Protein AF-A0A7S0DM65-F1 (afdb_monomer_lite)

Secondary structure (DSSP, 8-state):
-----PPP-SPPP-TT-EEEEPPP-TTPPSSPP---S-GGGTT-EEEEEEEEEEEE-HHHHTTT----EEEEEEEEEEHHHH-TT--S-TT-EEEEEEEGGGEEE--THHHHHHH---S-------------------------------

Foldseek 3Di:
DDPPQDAAPFDDDDFFFKKFFAADDPPDDPPDFDDPPDNLRHRHIWTFHDKPAWDFDVSQVVVVHDTHTWTKTKTKHQPCRSDVPDPDDRPDIDIDIDTRVRIDGDPCVVVCVVVVDDDPPDDDDDDDDDDDDDDDDDDDDDDDDDDDDD

Structure (mmCIF, N/CA/C/O backbone):
data_AF-A0A7S0DM65-F1
#
_entry.id   AF-A0A7S0DM65-F1
#
loop_
_atom_site.group_PDB
_atom_site.id
_atom_site.type_symbol
_atom_site.label_atom_id
_atom_site.label_alt_id
_atom_site.label_comp_id
_atom_site.label_asym_id
_atom_site.label_entity_id
_atom_site.label_seq_id
_atom_site.pdbx_PDB_ins_code
_atom_site.Cartn_x
_atom_site.Cartn_y
_atom_site.Cartn_z
_atom_site.occupancy
_atom_site.B_iso_or_equiv
_atom_site.auth_seq_id
_atom_site.auth_comp_id
_atom_site.auth_asym_id
_atom_site.auth_atom_id
_atom_site.pdbx_PDB_model_num
ATOM 1 N N . MET A 1 1 ? 25.428 -5.687 -25.138 1.00 43.81 1 MET A N 1
ATOM 2 C CA . MET A 1 1 ? 23.963 -5.884 -25.154 1.00 43.81 1 MET A CA 1
ATOM 3 C C . MET A 1 1 ? 23.346 -4.925 -24.151 1.00 43.81 1 MET A C 1
ATOM 5 O O . MET A 1 1 ? 23.299 -5.221 -22.966 1.00 43.81 1 MET A O 1
ATOM 9 N N . THR A 1 2 ? 22.975 -3.730 -24.595 1.00 40.31 2 THR A N 1
ATOM 10 C CA . THR A 1 2 ? 22.372 -2.706 -23.736 1.00 40.31 2 THR A CA 1
ATOM 11 C C . THR A 1 2 ? 20.933 -3.118 -23.451 1.00 40.31 2 THR A C 1
ATOM 13 O O . THR A 1 2 ? 20.080 -3.119 -24.338 1.00 40.31 2 THR A O 1
ATOM 16 N N . CYS A 1 3 ? 20.675 -3.557 -22.222 1.00 40.81 3 CYS A N 1
ATOM 17 C CA . CYS A 1 3 ? 19.333 -3.864 -21.761 1.00 40.81 3 CYS A CA 1
ATOM 18 C C . CYS A 1 3 ? 18.565 -2.538 -21.686 1.00 40.81 3 CYS A C 1
ATOM 20 O O . CYS A 1 3 ? 18.758 -1.764 -20.753 1.00 40.81 3 CYS A O 1
ATOM 22 N N . PHE A 1 4 ? 17.744 -2.237 -22.696 1.00 46.09 4 PHE A N 1
ATOM 23 C CA . PHE A 1 4 ? 16.772 -1.149 -22.619 1.00 46.09 4 PHE A CA 1
ATOM 24 C C . PHE A 1 4 ? 15.773 -1.500 -21.510 1.00 46.09 4 PHE A C 1
ATOM 26 O O . PHE A 1 4 ? 14.806 -2.243 -21.737 1.00 46.09 4 PHE A O 1
ATOM 33 N N . LEU A 1 5 ? 16.072 -1.025 -20.300 1.00 54.00 5 LEU A N 1
ATOM 34 C CA . LEU A 1 5 ? 15.147 -0.972 -19.181 1.00 54.00 5 LEU A CA 1
ATOM 35 C C . LEU A 1 5 ? 14.078 0.048 -19.561 1.00 54.00 5 LEU A C 1
ATOM 37 O O . LEU A 1 5 ? 14.362 1.227 -19.753 1.00 54.00 5 LEU A O 1
ATOM 41 N N . ILE A 1 6 ? 12.852 -0.434 -19.740 1.00 58.50 6 ILE A N 1
ATOM 42 C CA . ILE A 1 6 ? 11.695 0.440 -19.902 1.00 58.50 6 ILE A CA 1
ATOM 43 C C . ILE A 1 6 ? 11.539 1.172 -18.558 1.00 58.50 6 ILE A C 1
ATOM 45 O O . ILE A 1 6 ? 11.427 0.484 -17.540 1.00 58.50 6 ILE A O 1
ATOM 49 N N . PRO A 1 7 ? 11.569 2.515 -18.517 1.00 58.56 7 PRO A N 1
ATOM 50 C CA . PRO A 1 7 ? 11.450 3.253 -17.264 1.00 58.56 7 PRO A CA 1
ATOM 51 C C . PRO A 1 7 ? 10.106 2.949 -16.581 1.00 58.56 7 PRO A C 1
ATOM 53 O O . PRO A 1 7 ? 9.092 2.743 -17.255 1.00 58.56 7 PRO A O 1
ATOM 56 N N . SER A 1 8 ? 10.085 2.901 -15.244 1.00 58.81 8 SER A N 1
ATOM 57 C CA . SER A 1 8 ? 8.830 2.792 -14.490 1.00 58.81 8 SER A CA 1
ATOM 58 C C . SER A 1 8 ? 7.992 4.047 -14.748 1.00 58.81 8 SER A C 1
ATOM 60 O O . SER A 1 8 ? 8.446 5.165 -14.517 1.00 58.81 8 SER A O 1
ATOM 62 N N . THR A 1 9 ? 6.771 3.869 -15.254 1.00 60.53 9 THR A N 1
ATOM 63 C CA . THR A 1 9 ? 5.835 4.963 -15.564 1.00 60.53 9 THR A CA 1
ATOM 64 C C . THR A 1 9 ? 4.886 5.266 -14.404 1.00 60.53 9 THR A C 1
ATOM 66 O O . THR A 1 9 ? 3.925 6.011 -14.579 1.00 60.53 9 THR A O 1
ATOM 69 N N . SER A 1 10 ? 5.079 4.641 -13.238 1.00 67.19 10 SER A N 1
ATOM 70 C CA . SER A 1 10 ? 4.141 4.771 -12.125 1.00 67.19 10 SER A CA 1
ATOM 71 C C . SER A 1 10 ? 4.432 6.005 -11.271 1.00 67.19 10 SER A C 1
ATOM 73 O O . SER A 1 10 ? 5.589 6.320 -10.990 1.00 67.19 10 SER A O 1
ATOM 75 N N . GLN A 1 11 ? 3.362 6.666 -10.814 1.00 77.56 11 GLN A N 1
ATOM 76 C CA . GLN A 1 11 ? 3.403 7.760 -9.839 1.00 77.56 11 GLN A CA 1
ATOM 77 C C . GLN A 1 11 ? 4.301 7.372 -8.655 1.00 77.56 11 GLN A C 1
ATOM 79 O O . GLN A 1 11 ? 4.136 6.300 -8.068 1.00 77.56 11 GLN A O 1
ATOM 84 N N . ALA A 1 12 ? 5.245 8.245 -8.305 1.00 85.56 12 ALA A N 1
ATOM 85 C CA . ALA A 1 12 ? 6.080 8.059 -7.130 1.00 85.56 12 ALA A CA 1
ATOM 86 C C . ALA A 1 12 ? 5.373 8.621 -5.894 1.00 85.56 12 ALA A C 1
ATOM 88 O O . ALA A 1 12 ? 5.051 9.806 -5.847 1.00 85.56 12 ALA A O 1
ATOM 89 N N . PHE A 1 13 ? 5.183 7.769 -4.893 1.00 92.06 13 PHE A N 1
ATOM 90 C CA . PHE A 1 13 ? 4.668 8.152 -3.583 1.00 92.06 13 PHE A CA 1
ATOM 91 C C . PHE A 1 13 ? 5.784 8.210 -2.533 1.00 92.06 13 PHE A C 1
ATOM 93 O O . PHE A 1 13 ? 6.842 7.588 -2.702 1.00 92.06 13 PHE A O 1
ATOM 100 N N . LYS A 1 14 ? 5.539 8.945 -1.449 1.00 94.38 14 LYS A N 1
ATOM 101 C CA . LYS A 1 14 ? 6.428 9.119 -0.297 1.00 94.38 14 LYS A CA 1
ATOM 102 C C . LYS A 1 14 ? 5.873 8.402 0.935 1.00 94.38 14 LYS A C 1
ATOM 104 O O . LYS A 1 14 ? 4.699 8.052 1.003 1.00 94.38 14 LYS A O 1
ATOM 109 N N . VAL A 1 15 ? 6.740 8.171 1.918 1.00 96.12 15 VAL A N 1
ATOM 110 C CA . VAL A 1 15 ? 6.319 7.669 3.234 1.00 96.12 15 VAL A CA 1
ATOM 111 C C . VAL A 1 15 ? 5.407 8.708 3.893 1.00 96.12 15 VAL A C 1
ATOM 113 O O . VAL A 1 15 ? 5.726 9.894 3.872 1.00 96.12 15 VAL A O 1
ATOM 116 N N . GLY A 1 16 ? 4.287 8.253 4.450 1.00 94.69 16 GLY A N 1
ATOM 117 C CA . GLY A 1 16 ? 3.226 9.088 5.014 1.00 94.69 16 GLY A CA 1
ATOM 118 C C . GLY A 1 16 ? 2.117 9.463 4.025 1.00 94.69 16 GLY A C 1
ATOM 119 O O . GLY A 1 16 ? 1.086 9.979 4.451 1.00 94.69 16 GLY A O 1
ATOM 120 N N . ASP A 1 17 ? 2.274 9.188 2.723 1.00 94.31 17 ASP A N 1
ATOM 121 C CA . ASP A 1 17 ? 1.204 9.450 1.758 1.00 94.31 17 ASP A CA 1
ATOM 122 C C . ASP A 1 17 ? 0.019 8.507 2.006 1.00 94.31 17 ASP A C 1
ATOM 124 O O . ASP A 1 17 ? 0.178 7.284 2.114 1.00 94.31 17 ASP A O 1
ATOM 128 N N . MET A 1 18 ? -1.183 9.084 2.033 1.00 94.88 18 MET A N 1
ATOM 129 C CA . MET A 1 18 ? -2.426 8.321 2.021 1.00 94.88 18 MET A CA 1
ATOM 130 C C . MET A 1 18 ? -2.747 7.896 0.594 1.00 94.88 18 MET A C 1
ATOM 132 O O . MET A 1 18 ? -2.779 8.705 -0.342 1.00 94.88 18 MET A O 1
ATOM 136 N N . VAL A 1 19 ? -3.000 6.606 0.427 1.00 95.12 19 VAL A N 1
ATOM 137 C CA . VAL A 1 19 ? -3.216 6.000 -0.876 1.00 95.12 19 VAL A CA 1
ATOM 138 C C . VAL A 1 19 ? -4.390 5.042 -0.858 1.00 95.12 19 VAL A C 1
ATOM 140 O O . VAL A 1 19 ? -4.684 4.394 0.144 1.00 95.12 19 VAL A O 1
ATOM 143 N N . LYS A 1 20 ? -5.061 4.937 -2.001 1.00 95.00 20 LYS A N 1
ATOM 144 C CA . LYS A 1 20 ? -6.144 3.990 -2.235 1.00 95.00 20 LYS A CA 1
ATOM 145 C C . LYS A 1 20 ? -5.649 2.871 -3.136 1.00 95.00 20 LYS A C 1
ATOM 147 O O . LYS A 1 20 ? -5.078 3.133 -4.200 1.00 95.00 20 LYS A O 1
ATOM 152 N N . ILE A 1 21 ? -5.896 1.632 -2.732 1.00 94.75 21 ILE A N 1
ATOM 153 C CA . ILE A 1 21 ? -5.623 0.472 -3.576 1.00 94.75 21 ILE A CA 1
ATOM 154 C C . ILE A 1 21 ? -6.734 0.358 -4.613 1.00 94.75 21 ILE A C 1
ATOM 156 O O . ILE A 1 21 ? -7.919 0.476 -4.291 1.00 94.75 21 ILE A O 1
ATOM 160 N N . LYS A 1 22 ? -6.360 0.143 -5.873 1.00 91.62 22 LYS A N 1
ATOM 161 C CA . LYS A 1 22 ? -7.323 -0.067 -6.955 1.00 91.62 22 LYS A CA 1
ATOM 162 C C . LYS A 1 22 ? -8.215 -1.262 -6.619 1.00 91.62 22 LYS A C 1
ATOM 164 O O . LYS A 1 22 ? -7.734 -2.296 -6.164 1.00 91.62 22 LYS A O 1
ATOM 169 N N . SER A 1 23 ? -9.517 -1.099 -6.821 1.00 87.00 23 SER A N 1
ATOM 170 C CA . SER A 1 23 ? -10.469 -2.201 -6.722 1.00 87.00 23 SER A CA 1
ATOM 171 C C . SER A 1 23 ? -10.280 -3.143 -7.907 1.00 87.00 23 SER A C 1
ATOM 173 O O . SER A 1 23 ? -10.151 -2.669 -9.041 1.00 87.00 23 SER A O 1
ATOM 175 N N . GLU A 1 24 ? -10.290 -4.454 -7.678 1.00 73.38 24 GLU A N 1
ATOM 176 C CA . GLU A 1 24 ? -10.372 -5.403 -8.784 1.00 73.38 24 GLU A CA 1
ATOM 177 C C . GLU A 1 24 ? -11.702 -5.230 -9.519 1.00 73.38 24 GLU A C 1
ATOM 179 O O . GLU A 1 24 ? -12.785 -5.170 -8.938 1.00 73.38 24 GLU A O 1
ATOM 184 N N . ILE A 1 25 ? -11.601 -5.092 -10.835 1.00 62.16 25 ILE A N 1
ATOM 185 C CA . ILE A 1 25 ? -12.750 -4.986 -11.717 1.00 62.16 25 ILE A CA 1
ATOM 186 C C . ILE A 1 25 ? -13.162 -6.419 -12.068 1.00 62.16 25 ILE A C 1
ATOM 188 O O . ILE A 1 25 ? -12.434 -7.129 -12.754 1.00 62.16 25 ILE A O 1
ATOM 192 N N . HIS A 1 26 ? -14.339 -6.853 -11.614 1.00 56.56 26 HIS A N 1
ATOM 193 C CA . HIS A 1 26 ? -14.829 -8.236 -11.747 1.00 56.56 26 HIS A CA 1
ATOM 194 C C . HIS A 1 26 ? -15.064 -8.714 -13.201 1.00 56.56 26 HIS A C 1
ATOM 196 O O . HIS A 1 26 ? -15.406 -9.873 -13.418 1.00 56.56 26 HIS A O 1
ATOM 202 N N . HIS A 1 27 ? -14.881 -7.851 -14.203 1.00 62.38 27 HIS A N 1
ATOM 203 C CA . HIS A 1 27 ? -15.088 -8.137 -15.630 1.00 62.38 27 HIS A CA 1
ATOM 204 C C . HIS A 1 27 ? -13.772 -8.294 -16.418 1.00 62.38 27 HIS A C 1
ATOM 206 O O . HIS A 1 27 ? -13.715 -8.022 -17.617 1.00 62.38 27 HIS A O 1
ATOM 212 N N . LEU A 1 28 ? -12.695 -8.738 -15.762 1.00 65.12 28 LEU A N 1
ATOM 213 C CA . LEU A 1 28 ? -11.430 -9.006 -16.447 1.00 65.12 28 LEU A CA 1
ATOM 214 C C . LEU A 1 28 ? -11.601 -10.104 -17.522 1.00 65.12 28 LEU A C 1
ATOM 216 O O . LEU A 1 28 ? -12.129 -11.178 -17.218 1.00 65.12 28 LEU A O 1
ATOM 220 N N . PRO A 1 29 ? -11.150 -9.862 -18.769 1.00 65.00 29 PRO A N 1
ATOM 221 C CA . PRO A 1 29 ? -11.221 -10.853 -19.836 1.00 65.00 29 PRO A CA 1
ATOM 222 C C . PRO A 1 29 ? -10.317 -12.056 -19.536 1.00 65.00 29 PRO A C 1
ATOM 224 O O . PRO A 1 29 ? -9.295 -11.939 -18.860 1.00 65.00 29 PRO A O 1
ATOM 227 N N . TRP A 1 30 ? -10.692 -13.225 -20.057 1.00 68.69 30 TRP A N 1
ATOM 228 C CA . TRP A 1 30 ? -9.880 -14.439 -19.954 1.00 68.69 30 TRP A CA 1
ATOM 229 C C . TRP A 1 30 ? -8.612 -14.334 -20.829 1.00 68.69 30 TRP A C 1
ATOM 231 O O . TRP A 1 30 ? -8.707 -13.849 -21.958 1.00 68.69 30 TRP A O 1
ATOM 241 N N . PRO A 1 31 ? -7.447 -14.837 -20.370 1.00 71.62 31 PRO A N 1
ATOM 242 C CA . PRO A 1 31 ? -7.192 -15.443 -19.062 1.00 71.62 31 PRO A CA 1
ATOM 243 C C . PRO A 1 31 ? -7.071 -14.425 -17.927 1.00 71.62 31 PRO A C 1
ATOM 245 O O . PRO A 1 31 ? -6.539 -13.332 -18.114 1.00 71.62 31 PRO A O 1
ATOM 248 N N . LYS A 1 32 ? -7.527 -14.825 -16.728 1.00 74.50 32 LYS A N 1
ATOM 249 C CA . LYS A 1 32 ? -7.434 -13.990 -15.522 1.00 74.50 32 LYS A CA 1
ATOM 250 C C . LYS A 1 32 ? -5.985 -13.521 -15.308 1.00 74.50 32 LYS A C 1
ATOM 252 O O . LYS A 1 32 ? -5.062 -14.338 -15.391 1.00 74.50 32 LYS A O 1
ATOM 257 N N . PRO A 1 33 ? -5.750 -12.231 -15.025 1.00 78.62 33 PRO A N 1
ATOM 258 C CA . PRO A 1 33 ? -4.405 -11.740 -14.757 1.00 78.62 33 PRO A CA 1
ATOM 259 C C . PRO A 1 33 ? -3.834 -12.365 -13.476 1.00 78.62 33 PRO A C 1
ATOM 261 O O . PRO A 1 33 ? -4.567 -12.728 -12.557 1.00 78.62 33 PRO A O 1
ATOM 264 N N . HIS A 1 34 ? -2.507 -12.482 -13.405 1.00 86.00 34 HIS A N 1
ATOM 265 C CA . HIS A 1 34 ? -1.819 -12.945 -12.202 1.00 86.00 34 HIS A CA 1
ATOM 266 C C . HIS A 1 34 ? -1.644 -11.784 -11.217 1.00 86.00 34 HIS A C 1
ATOM 268 O O . HIS A 1 34 ? -0.660 -11.054 -11.294 1.00 86.00 34 HIS A O 1
ATOM 274 N N . ILE A 1 35 ? -2.602 -11.599 -10.312 1.00 88.44 35 ILE A N 1
ATOM 275 C CA . ILE A 1 35 ? -2.621 -10.476 -9.368 1.00 88.44 35 ILE A CA 1
ATOM 276 C C . ILE A 1 35 ? -1.858 -10.842 -8.090 1.00 88.44 35 ILE A C 1
ATOM 278 O O . ILE A 1 35 ? -2.116 -11.877 -7.474 1.00 88.44 35 ILE A O 1
ATOM 282 N N . ARG A 1 36 ? -0.930 -9.974 -7.666 1.00 89.94 36 ARG A N 1
ATOM 283 C CA . ARG A 1 36 ? -0.200 -10.114 -6.388 1.00 89.94 36 ARG A CA 1
ATOM 284 C C . ARG A 1 36 ? -0.690 -9.177 -5.286 1.00 89.94 36 ARG A C 1
ATOM 286 O O . ARG A 1 36 ? -0.327 -9.382 -4.133 1.00 89.94 36 ARG A O 1
ATOM 293 N N . ALA A 1 37 ? -1.506 -8.178 -5.623 1.00 91.06 37 ALA A N 1
ATOM 294 C CA . ALA A 1 37 ? -2.172 -7.334 -4.638 1.00 91.06 37 ALA A CA 1
ATOM 295 C C . ALA A 1 37 ? -3.283 -8.140 -3.935 1.00 91.06 37 ALA A C 1
ATOM 297 O O . ALA A 1 37 ? -4.208 -8.588 -4.618 1.00 91.06 37 ALA A O 1
ATOM 298 N N . PRO A 1 38 ? -3.227 -8.343 -2.605 1.00 92.56 38 PRO A N 1
ATOM 299 C CA . PRO A 1 38 ? -4.212 -9.162 -1.906 1.00 92.56 38 PRO A CA 1
ATOM 300 C C . PRO A 1 38 ? -5.639 -8.618 -2.052 1.00 92.56 38 PRO A C 1
ATOM 302 O O . PRO A 1 38 ? -5.866 -7.425 -1.874 1.00 92.56 38 PRO A O 1
ATOM 305 N N . GLY A 1 39 ? -6.608 -9.496 -2.322 1.00 92.00 39 GLY A N 1
ATOM 306 C CA . GLY A 1 39 ? -8.003 -9.097 -2.559 1.00 92.00 39 GLY A CA 1
ATOM 307 C C . GLY A 1 39 ? -8.638 -8.316 -1.406 1.00 92.00 39 GLY A C 1
ATOM 308 O O . GLY A 1 39 ? -9.391 -7.377 -1.631 1.00 92.00 39 GLY A O 1
ATOM 309 N N . TYR A 1 40 ? -8.273 -8.631 -0.161 1.00 93.25 40 TYR A N 1
ATOM 310 C CA . TYR A 1 40 ? -8.837 -7.973 1.021 1.00 93.25 40 TYR A CA 1
ATOM 311 C C . TYR A 1 40 ? -8.448 -6.492 1.163 1.00 93.25 40 TYR A C 1
ATOM 313 O O . TYR A 1 40 ? -9.079 -5.787 1.940 1.00 93.25 40 TYR A O 1
ATOM 321 N N . VAL A 1 41 ? -7.422 -6.004 0.447 1.00 94.81 41 VAL A N 1
ATOM 322 C CA . VAL A 1 41 ? -7.066 -4.570 0.449 1.00 94.81 41 VAL A CA 1
ATOM 323 C C . VAL A 1 41 ? -7.636 -3.809 -0.743 1.00 94.81 41 VAL A C 1
ATOM 325 O O . VAL A 1 41 ? -7.428 -2.604 -0.848 1.00 94.81 41 VAL A O 1
ATOM 328 N N . HIS A 1 42 ? -8.321 -4.471 -1.675 1.00 92.81 42 HIS A N 1
ATOM 329 C CA . HIS A 1 42 ? -8.843 -3.821 -2.876 1.00 92.81 42 HIS A CA 1
ATOM 330 C C . HIS A 1 42 ? -9.875 -2.751 -2.516 1.00 92.81 42 HIS A C 1
ATOM 332 O O . HIS A 1 42 ? -10.813 -2.993 -1.766 1.00 92.81 42 HIS A O 1
ATOM 338 N N . GLY A 1 43 ? -9.696 -1.539 -3.043 1.00 92.31 43 GLY A N 1
ATOM 339 C CA . GLY A 1 43 ? -10.543 -0.391 -2.711 1.00 92.31 43 GLY A CA 1
ATOM 340 C C . GLY A 1 43 ? -10.258 0.245 -1.346 1.00 92.31 43 GLY A C 1
ATOM 341 O O . GLY A 1 43 ? -10.742 1.353 -1.102 1.00 92.31 43 GLY A O 1
ATOM 342 N N . ALA A 1 44 ? -9.453 -0.389 -0.489 1.00 93.69 44 ALA A N 1
ATOM 343 C CA . ALA A 1 44 ? -9.112 0.133 0.825 1.00 93.69 44 ALA A CA 1
ATOM 344 C C . ALA A 1 44 ? -8.143 1.320 0.737 1.00 93.69 44 ALA A C 1
ATOM 346 O O . ALA A 1 44 ? -7.355 1.457 -0.207 1.00 93.69 44 ALA A O 1
ATOM 347 N N . ILE A 1 45 ? -8.195 2.173 1.759 1.00 95.50 45 ILE A N 1
ATOM 348 C CA . ILE A 1 45 ? -7.287 3.306 1.937 1.00 95.50 45 ILE A CA 1
ATOM 349 C C . ILE A 1 45 ? -6.285 2.953 3.031 1.00 95.50 45 ILE A C 1
ATOM 351 O O . ILE A 1 45 ? -6.663 2.481 4.103 1.00 95.50 45 ILE A O 1
ATOM 355 N N . GLY A 1 46 ? -5.010 3.197 2.756 1.00 95.25 46 GLY A N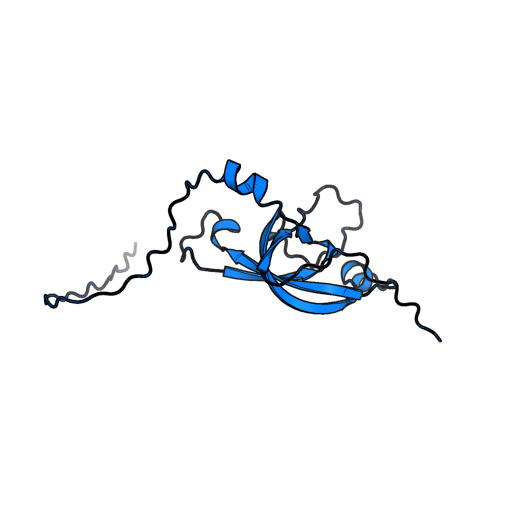 1
ATOM 356 C CA . GLY A 1 46 ? -3.921 2.973 3.693 1.00 95.25 46 GLY A CA 1
ATOM 357 C C . GLY A 1 46 ? -2.849 4.048 3.591 1.00 95.25 46 GLY A C 1
ATOM 358 O O . GLY A 1 46 ? -2.897 4.925 2.731 1.00 95.25 46 GLY A O 1
ATOM 359 N N . GLU A 1 47 ? -1.876 3.962 4.485 1.00 96.75 47 GLU A N 1
ATOM 360 C CA . GLU A 1 47 ? -0.744 4.883 4.574 1.00 96.75 47 GLU A CA 1
ATOM 361 C C . GLU A 1 47 ? 0.538 4.176 4.131 1.00 96.75 47 GLU A C 1
ATOM 363 O O . GLU A 1 47 ? 0.813 3.042 4.544 1.00 96.75 47 GLU A O 1
ATOM 368 N N . ILE A 1 48 ? 1.360 4.833 3.316 1.00 97.06 48 ILE A N 1
ATOM 369 C CA . ILE A 1 48 ? 2.670 4.291 2.953 1.00 97.06 48 ILE A CA 1
ATOM 370 C C . ILE A 1 48 ? 3.607 4.363 4.153 1.00 97.06 48 ILE A C 1
ATOM 372 O O . ILE A 1 48 ? 4.033 5.430 4.576 1.00 97.06 48 ILE A O 1
ATOM 376 N N . SER A 1 49 ? 4.006 3.197 4.645 1.00 97.06 49 SER A N 1
ATOM 377 C CA . SER A 1 49 ? 4.954 3.059 5.753 1.00 97.06 49 SER A CA 1
ATOM 378 C C . SER A 1 49 ? 6.399 2.839 5.310 1.00 97.06 49 SER A C 1
ATOM 380 O O . SER A 1 49 ? 7.312 2.989 6.117 1.00 97.06 49 SER A O 1
ATOM 382 N N . GLY A 1 50 ? 6.624 2.462 4.048 1.00 96.19 50 GLY A N 1
ATOM 383 C CA . GLY A 1 50 ? 7.965 2.203 3.536 1.00 96.19 50 GLY A CA 1
ATOM 384 C C . GLY A 1 50 ? 8.019 2.025 2.022 1.00 96.19 50 GLY A C 1
ATOM 385 O O . GLY A 1 50 ? 7.035 1.638 1.389 1.00 96.19 50 GLY A O 1
ATOM 386 N N . ILE A 1 51 ? 9.195 2.295 1.460 1.00 96.19 51 ILE A N 1
ATOM 387 C CA . ILE A 1 51 ? 9.527 2.113 0.043 1.00 96.19 51 ILE A CA 1
ATOM 388 C C . ILE A 1 51 ? 10.584 1.010 -0.018 1.00 96.19 51 ILE A C 1
ATOM 390 O O . ILE A 1 51 ? 11.672 1.181 0.524 1.00 96.19 51 ILE A O 1
ATOM 394 N N . LEU A 1 52 ? 10.255 -0.130 -0.627 1.00 94.5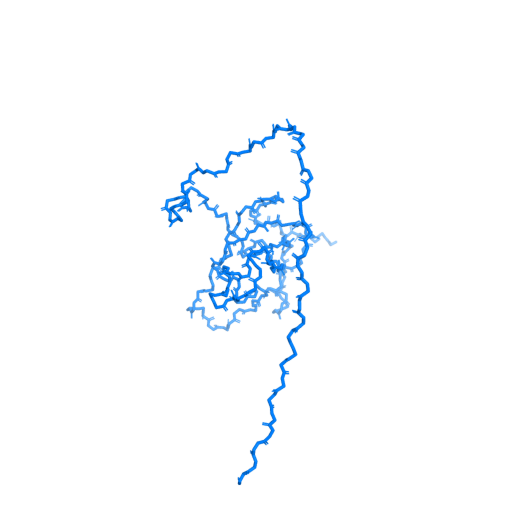6 52 LEU A N 1
ATOM 395 C CA . LEU A 1 52 ? 11.107 -1.328 -0.617 1.00 94.56 52 LEU A CA 1
ATOM 396 C C . LEU A 1 52 ? 12.108 -1.364 -1.780 1.00 94.56 52 LEU A C 1
ATOM 398 O O . LEU A 1 52 ? 13.083 -2.106 -1.721 1.00 94.56 52 LEU A O 1
ATOM 402 N N . GLY A 1 53 ? 11.884 -0.563 -2.823 1.00 91.75 53 GLY A N 1
ATOM 403 C CA . GLY A 1 53 ? 12.734 -0.496 -4.012 1.00 91.75 53 GLY A CA 1
ATOM 404 C C . GLY A 1 53 ? 11.971 -0.827 -5.288 1.00 91.75 53 GLY A C 1
ATOM 405 O O . GLY A 1 53 ? 10.741 -0.772 -5.314 1.00 91.75 53 GLY A O 1
ATOM 406 N N . GLU A 1 54 ? 12.709 -1.144 -6.349 1.00 92.75 54 GLU A N 1
ATOM 407 C CA . GLU A 1 54 ? 12.170 -1.477 -7.667 1.00 92.75 54 GLU A CA 1
ATOM 408 C C . GLU A 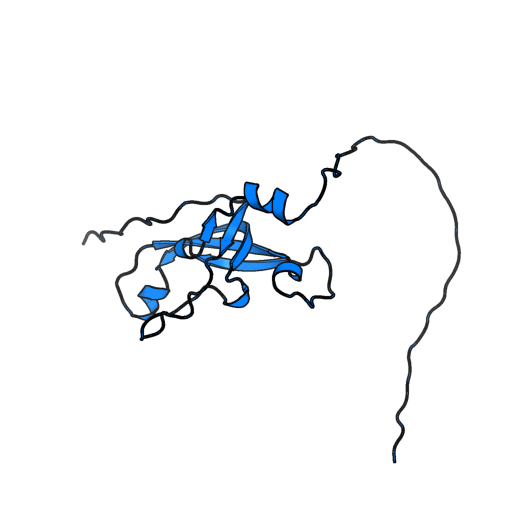1 54 ? 12.376 -2.960 -7.983 1.00 92.75 54 GLU A C 1
ATOM 410 O O . GLU A 1 54 ? 13.494 -3.468 -7.921 1.00 92.75 54 GLU A O 1
ATOM 415 N N . PHE A 1 55 ? 11.294 -3.649 -8.346 1.00 91.12 55 PHE A N 1
ATOM 416 C CA . PHE A 1 55 ? 11.285 -5.082 -8.642 1.00 91.12 55 PHE A CA 1
ATOM 417 C C . PHE A 1 55 ? 10.590 -5.360 -9.983 1.00 91.12 55 PHE A C 1
ATOM 419 O O . PHE A 1 55 ? 9.754 -4.565 -10.414 1.00 91.12 55 PHE A O 1
ATOM 426 N N . PRO A 1 56 ? 10.901 -6.476 -10.668 1.00 89.62 56 PRO A N 1
ATOM 427 C CA . PRO A 1 56 ? 10.201 -6.875 -11.887 1.00 89.62 56 PRO A CA 1
ATOM 428 C C . PRO A 1 56 ? 8.684 -6.971 -11.678 1.00 89.62 56 PRO A C 1
ATOM 430 O O . PRO A 1 56 ? 8.236 -7.582 -10.710 1.00 89.62 56 PRO A O 1
ATOM 433 N N . PHE A 1 57 ? 7.894 -6.421 -12.602 1.00 87.31 57 PHE A N 1
ATOM 434 C CA . PHE A 1 57 ? 6.432 -6.461 -12.510 1.00 87.31 57 PHE A CA 1
ATOM 435 C C . PHE A 1 57 ? 5.901 -7.913 -12.537 1.00 87.31 57 PHE A C 1
ATOM 437 O O . PHE A 1 57 ? 6.041 -8.591 -13.568 1.00 87.31 57 PHE A O 1
ATOM 444 N N . PRO A 1 58 ? 5.306 -8.420 -11.437 1.00 86.06 58 PRO A N 1
ATOM 445 C CA . PRO A 1 58 ? 5.059 -9.851 -11.280 1.00 86.06 58 PRO A CA 1
ATOM 446 C C . PRO A 1 58 ? 3.943 -10.378 -12.186 1.00 86.06 58 PRO A C 1
ATOM 448 O O . PRO A 1 58 ? 4.011 -11.525 -12.621 1.00 86.06 58 PRO A O 1
ATOM 451 N N . GLU A 1 59 ? 2.962 -9.545 -12.537 1.00 85.81 59 GLU A N 1
ATOM 452 C CA . GLU A 1 59 ? 1.859 -9.873 -13.441 1.00 85.81 59 GLU A CA 1
ATOM 453 C C . GLU A 1 59 ? 2.390 -10.296 -14.819 1.00 85.81 59 GLU A C 1
ATOM 455 O O . GLU A 1 59 ? 1.876 -11.234 -15.422 1.00 85.81 59 GLU A O 1
ATOM 460 N N . LEU A 1 60 ? 3.437 -9.630 -15.326 1.00 85.62 60 LEU A N 1
ATOM 461 C CA . LEU A 1 60 ? 4.091 -10.004 -16.586 1.00 85.62 60 LEU A CA 1
ATOM 462 C C . LEU A 1 60 ? 5.111 -11.128 -16.392 1.00 85.62 60 LEU A C 1
ATOM 464 O O . LEU A 1 60 ? 5.239 -11.993 -17.264 1.00 85.62 60 LEU A O 1
ATOM 468 N N . LEU A 1 61 ? 5.815 -11.130 -15.255 1.00 87.44 61 LEU A N 1
ATOM 469 C CA . LEU A 1 61 ? 6.820 -12.141 -14.934 1.00 87.44 61 LEU A CA 1
ATOM 470 C C . LEU A 1 61 ? 6.210 -13.548 -14.866 1.00 87.44 61 LEU A C 1
ATOM 472 O O . LEU A 1 61 ? 6.800 -14.492 -15.389 1.00 87.44 61 LEU A O 1
ATOM 476 N N . ALA A 1 62 ? 5.006 -13.681 -14.299 1.00 86.62 62 ALA A N 1
ATOM 477 C CA . ALA A 1 62 ? 4.271 -14.944 -14.214 1.00 86.62 62 ALA A CA 1
ATOM 478 C C . ALA A 1 62 ? 3.998 -15.572 -15.593 1.00 86.62 62 ALA A C 1
ATOM 480 O O . ALA A 1 62 ? 3.978 -16.793 -15.730 1.00 86.62 62 ALA A O 1
ATOM 481 N N . TYR A 1 63 ? 3.869 -14.743 -16.633 1.00 86.56 63 TYR A N 1
ATOM 482 C CA . TYR A 1 63 ? 3.684 -15.173 -18.021 1.00 86.56 63 TYR A CA 1
ATOM 483 C C . TYR A 1 63 ? 4.989 -15.211 -18.830 1.00 86.56 63 TYR A C 1
ATOM 485 O O . TYR A 1 63 ? 4.943 -15.271 -20.059 1.00 86.56 63 TYR A O 1
ATOM 493 N N . ARG A 1 64 ? 6.155 -15.159 -18.166 1.00 87.75 64 ARG A N 1
ATOM 494 C CA . ARG A 1 64 ? 7.494 -15.144 -18.790 1.00 87.75 64 ARG A CA 1
ATOM 495 C C . ARG A 1 64 ? 7.667 -14.031 -19.833 1.00 87.75 64 ARG A C 1
ATOM 497 O O . ARG A 1 64 ? 8.434 -14.172 -20.785 1.00 87.75 64 ARG A O 1
ATOM 504 N N . ARG A 1 65 ? 6.944 -12.919 -19.675 1.00 85.81 65 ARG A N 1
ATOM 505 C CA . ARG A 1 65 ? 7.044 -11.757 -20.566 1.00 85.81 65 ARG A CA 1
ATOM 506 C C . ARG A 1 65 ? 8.144 -10.818 -20.086 1.00 85.81 65 ARG A C 1
ATOM 508 O O . ARG A 1 65 ? 8.467 -10.778 -18.900 1.00 85.81 65 ARG A O 1
ATOM 515 N N . LYS A 1 66 ? 8.700 -10.024 -21.008 1.00 86.12 66 LYS A N 1
ATOM 516 C CA . LYS A 1 66 ? 9.622 -8.941 -20.644 1.00 86.12 66 LYS A CA 1
ATOM 517 C C . LYS A 1 66 ? 8.895 -7.990 -19.693 1.00 86.12 66 LYS A C 1
ATOM 519 O O . LYS A 1 66 ? 7.810 -7.508 -20.010 1.00 86.12 66 LYS A O 1
ATOM 524 N N . THR A 1 67 ? 9.494 -7.743 -18.535 1.00 84.38 67 THR A N 1
ATOM 525 C CA . THR A 1 67 ? 8.916 -6.874 -17.507 1.00 84.38 67 THR A CA 1
ATOM 526 C C . THR A 1 67 ? 9.646 -5.539 -17.481 1.00 84.38 67 THR A C 1
ATOM 528 O O . THR A 1 67 ? 10.781 -5.422 -17.955 1.00 84.38 67 THR A O 1
ATOM 531 N N . ARG A 1 68 ? 8.983 -4.540 -16.907 1.00 85.81 68 ARG A N 1
ATOM 532 C CA . ARG A 1 68 ? 9.623 -3.305 -16.466 1.00 85.81 68 ARG A CA 1
ATOM 533 C C . ARG A 1 68 ? 9.744 -3.324 -14.939 1.00 85.81 68 ARG A C 1
ATOM 535 O O . ARG A 1 68 ? 8.899 -3.955 -14.295 1.00 85.81 68 ARG A O 1
ATOM 542 N N . PRO A 1 69 ? 10.773 -2.679 -14.370 1.00 89.12 69 PRO A N 1
ATOM 543 C CA . PRO A 1 69 ? 10.852 -2.490 -12.933 1.00 89.12 69 PRO A CA 1
ATOM 544 C C . PRO A 1 69 ? 9.678 -1.635 -12.449 1.00 89.12 69 PRO A C 1
ATOM 546 O O . PRO A 1 69 ? 9.252 -0.692 -13.120 1.00 89.12 69 PRO A O 1
ATOM 549 N N . GLU A 1 70 ? 9.153 -1.987 -11.284 1.00 91.31 70 GLU A N 1
ATOM 550 C CA . GLU A 1 70 ? 8.078 -1.289 -10.599 1.00 91.31 70 GLU A CA 1
ATOM 551 C C . GLU A 1 70 ? 8.421 -1.090 -9.138 1.00 91.31 70 GLU A C 1
ATOM 553 O O . GLU A 1 70 ? 8.949 -1.991 -8.483 1.00 91.31 70 GLU A O 1
ATOM 558 N N . LYS A 1 71 ? 8.070 0.083 -8.612 1.00 93.31 71 LYS A N 1
ATOM 559 C CA . LYS A 1 71 ? 8.259 0.373 -7.194 1.00 93.31 71 LYS A CA 1
ATOM 560 C C . LYS A 1 71 ? 7.333 -0.492 -6.347 1.00 93.31 71 LYS A C 1
ATOM 562 O O . LYS A 1 71 ? 6.143 -0.610 -6.643 1.00 93.31 71 LYS A O 1
ATOM 567 N N . LEU A 1 72 ? 7.882 -1.056 -5.279 1.00 94.88 72 LEU A N 1
ATOM 568 C CA . LEU A 1 72 ? 7.149 -1.806 -4.271 1.00 94.88 72 LEU A CA 1
ATOM 569 C C . LEU A 1 72 ? 7.050 -0.974 -2.992 1.00 94.88 72 LEU A C 1
ATOM 571 O O . LEU A 1 72 ? 8.054 -0.493 -2.460 1.00 94.88 72 LEU A O 1
ATOM 575 N N . TYR A 1 73 ? 5.828 -0.810 -2.499 1.00 96.50 73 TYR A N 1
ATOM 576 C CA . TYR A 1 73 ? 5.523 -0.023 -1.311 1.00 96.50 73 TYR A CA 1
ATOM 577 C C . TYR A 1 73 ? 4.972 -0.919 -0.212 1.00 96.50 73 TYR A C 1
ATOM 579 O O . TYR A 1 73 ? 4.203 -1.836 -0.484 1.00 96.50 73 TYR A O 1
ATOM 587 N N . ARG A 1 74 ? 5.311 -0.623 1.042 1.00 97.62 74 ARG A N 1
ATOM 588 C CA . ARG A 1 74 ? 4.651 -1.224 2.202 1.00 97.62 74 ARG A CA 1
ATOM 589 C C . ARG A 1 74 ? 3.569 -0.284 2.705 1.00 97.62 74 ARG A C 1
ATOM 591 O O . ARG A 1 74 ? 3.879 0.775 3.255 1.00 97.62 74 ARG A O 1
ATOM 598 N N . VAL A 1 75 ? 2.316 -0.687 2.563 1.00 97.50 75 VAL A N 1
ATOM 599 C CA . VAL A 1 75 ? 1.147 0.103 2.961 1.00 97.50 75 VAL A CA 1
ATOM 600 C C . VAL A 1 75 ? 0.550 -0.487 4.234 1.00 97.50 75 VAL A C 1
ATOM 602 O O . VAL A 1 75 ? 0.407 -1.705 4.337 1.00 97.50 75 VAL A O 1
ATOM 605 N N . LYS A 1 76 ? 0.232 0.364 5.212 1.00 97.75 76 LYS A N 1
ATOM 606 C CA . LYS A 1 76 ? -0.453 -0.009 6.453 1.00 97.75 76 LYS A CA 1
ATOM 607 C C . LYS A 1 76 ? -1.930 0.358 6.368 1.00 97.75 76 LYS A C 1
ATOM 609 O O . LYS A 1 76 ? -2.278 1.473 5.989 1.00 97.75 76 LYS A O 1
ATOM 614 N N . PHE A 1 77 ? -2.773 -0.571 6.791 1.00 96.69 77 PHE A N 1
ATOM 615 C CA . PHE A 1 77 ? -4.224 -0.450 6.845 1.00 96.69 77 PHE A CA 1
ATOM 616 C C . PHE A 1 77 ? -4.691 -0.707 8.272 1.00 96.69 77 PHE A C 1
ATOM 618 O O . PHE A 1 77 ? -4.100 -1.532 8.966 1.00 96.69 77 PHE A O 1
ATOM 625 N N . LEU A 1 78 ? -5.745 -0.024 8.705 1.00 95.75 78 LEU A N 1
ATOM 626 C CA . LEU A 1 78 ? -6.407 -0.325 9.975 1.00 95.75 78 LEU A CA 1
ATOM 627 C C . LEU A 1 78 ? -7.261 -1.584 9.813 1.00 95.75 78 LEU A C 1
ATOM 629 O O . LEU A 1 78 ? -8.022 -1.674 8.850 1.00 95.75 78 LEU A O 1
ATOM 633 N N . GLN A 1 79 ? -7.167 -2.526 10.755 1.00 96.56 79 GLN A N 1
ATOM 634 C CA . GLN A 1 79 ? -7.917 -3.787 10.686 1.00 96.56 79 GLN A CA 1
ATOM 635 C C . GLN A 1 79 ? -9.426 -3.544 10.587 1.00 96.56 79 GLN A C 1
ATOM 637 O O . GLN A 1 79 ? -10.073 -4.080 9.692 1.00 96.56 79 GLN A O 1
ATOM 642 N N . LYS A 1 80 ? -9.961 -2.630 11.401 1.00 95.19 80 LYS A N 1
ATOM 643 C CA . LYS A 1 80 ? -11.377 -2.233 11.369 1.00 95.19 80 LYS A CA 1
ATOM 644 C C . LYS A 1 80 ? -11.874 -1.679 10.029 1.00 95.19 80 LYS A C 1
ATOM 646 O O . LYS A 1 80 ? -13.064 -1.713 9.755 1.00 95.19 80 LYS A O 1
ATOM 651 N N . HIS A 1 81 ? -10.983 -1.136 9.194 1.00 91.38 81 HIS A N 1
ATOM 652 C CA . HIS A 1 81 ? -11.361 -0.645 7.864 1.00 91.38 81 HIS A CA 1
ATOM 653 C C . HIS A 1 81 ? -11.391 -1.766 6.821 1.00 91.38 81 HIS A C 1
ATOM 655 O O . HIS A 1 81 ? -12.029 -1.608 5.785 1.00 91.38 81 HIS A O 1
ATOM 661 N N . LEU A 1 82 ? -10.677 -2.867 7.066 1.00 94.50 82 LEU A N 1
ATOM 662 C CA . LEU A 1 82 ? -10.657 -4.034 6.185 1.00 94.50 82 LEU A CA 1
ATOM 663 C C . LEU A 1 82 ? -11.739 -5.050 6.567 1.00 94.50 82 LEU A C 1
ATOM 665 O O . LEU A 1 82 ? -12.312 -5.694 5.692 1.00 94.50 82 LEU A O 1
ATOM 669 N N . TRP A 1 83 ? -12.022 -5.181 7.864 1.00 95.75 83 TRP A N 1
ATOM 670 C CA . TRP A 1 83 ? -12.940 -6.169 8.421 1.00 95.75 83 TRP A CA 1
ATOM 671 C C . TRP A 1 83 ? -13.973 -5.476 9.321 1.00 95.75 83 TRP A C 1
ATOM 673 O O . TRP A 1 83 ? -13.625 -5.081 10.434 1.00 95.75 83 TRP A O 1
ATOM 683 N N . PRO A 1 84 ? -15.233 -5.326 8.863 1.00 91.00 84 PRO A N 1
ATOM 684 C CA . PRO A 1 84 ? -16.291 -4.660 9.630 1.00 91.00 84 PRO A CA 1
ATOM 685 C C . PRO A 1 84 ? -16.580 -5.307 10.991 1.00 91.00 84 PRO A C 1
ATOM 687 O O . PRO A 1 84 ? -16.873 -4.601 11.948 1.00 91.00 84 PRO A O 1
ATOM 690 N N . ASP A 1 85 ? -16.432 -6.630 11.091 1.00 94.69 85 ASP A N 1
ATOM 691 C CA . ASP A 1 85 ? -16.703 -7.399 12.315 1.00 94.69 85 ASP A CA 1
ATOM 692 C C . ASP A 1 85 ? -15.467 -7.536 13.228 1.00 94.69 85 ASP A C 1
ATOM 694 O O . ASP A 1 85 ? -15.394 -8.418 14.087 1.00 94.69 85 ASP A O 1
ATOM 698 N N . TYR A 1 86 ? -14.440 -6.706 13.025 1.00 96.00 86 TYR A N 1
ATOM 699 C CA . TYR A 1 86 ? -13.216 -6.763 13.816 1.00 96.00 86 TYR A CA 1
ATOM 700 C C . TYR A 1 86 ? -13.425 -6.201 15.229 1.00 96.00 86 TYR A C 1
ATOM 702 O O . TYR A 1 86 ? -13.601 -5.000 15.403 1.00 96.00 86 TYR A O 1
ATOM 710 N N . ASN A 1 87 ? -13.332 -7.066 16.244 1.00 94.81 87 ASN A N 1
ATOM 711 C CA . ASN A 1 87 ? -13.535 -6.717 17.659 1.00 94.81 87 ASN A CA 1
ATOM 712 C C . ASN A 1 87 ? -12.217 -6.509 18.448 1.00 94.81 87 ASN A C 1
ATOM 714 O O . ASN A 1 87 ? -12.190 -6.644 19.670 1.00 94.81 87 ASN A O 1
ATOM 718 N N . GLY A 1 88 ? -11.099 -6.283 17.745 1.00 94.94 88 GLY A N 1
ATOM 719 C CA . GLY A 1 88 ? -9.782 -6.027 18.342 1.00 94.94 88 GLY A CA 1
ATOM 720 C C . GLY A 1 88 ? -9.535 -4.548 18.649 1.00 94.94 88 GLY A C 1
ATOM 721 O O . GLY A 1 88 ? -10.465 -3.747 18.715 1.00 94.94 88 GLY A O 1
ATOM 722 N N . SER A 1 89 ? -8.268 -4.164 18.827 1.00 96.12 89 SER A N 1
ATOM 723 C CA . SER A 1 89 ? -7.919 -2.770 19.109 1.00 96.12 89 SER A CA 1
ATOM 724 C C . SER A 1 89 ? -8.130 -1.888 17.877 1.00 96.12 89 SER A C 1
ATOM 726 O O . SER A 1 89 ? -7.747 -2.238 16.760 1.00 96.12 89 SER A O 1
ATOM 728 N N . ASP A 1 90 ? -8.634 -0.670 18.092 1.00 91.88 90 ASP A N 1
ATOM 729 C CA . ASP A 1 90 ? -8.755 0.370 17.061 1.00 91.88 90 ASP A CA 1
ATOM 730 C C . ASP A 1 90 ? -7.419 0.763 16.413 1.00 91.88 90 ASP A C 1
ATOM 732 O O . ASP A 1 90 ? -7.392 1.392 15.350 1.00 91.88 90 ASP A O 1
ATOM 736 N N . LEU A 1 91 ? -6.309 0.423 17.071 1.00 93.94 91 LEU A N 1
ATOM 737 C CA . LEU A 1 91 ? -4.951 0.725 16.636 1.00 93.94 91 LEU A CA 1
ATOM 738 C C . LEU A 1 91 ? -4.301 -0.427 15.867 1.00 93.94 91 LEU A C 1
ATOM 740 O O . LEU A 1 91 ? -3.194 -0.248 15.347 1.00 93.94 91 LEU A O 1
ATOM 744 N N . ASP A 1 92 ? -4.964 -1.582 15.774 1.00 96.69 92 ASP A N 1
ATOM 745 C CA . ASP A 1 92 ? -4.411 -2.742 15.093 1.00 96.69 92 ASP A CA 1
ATOM 746 C C . ASP A 1 92 ? -4.313 -2.478 13.591 1.00 96.69 92 ASP A C 1
ATOM 748 O O . ASP A 1 92 ? -5.260 -2.058 12.913 1.00 96.69 92 ASP A O 1
ATOM 752 N N . LYS A 1 93 ? -3.114 -2.722 13.058 1.00 96.56 93 LYS A N 1
ATOM 753 C CA . LYS A 1 93 ? -2.776 -2.464 11.660 1.00 96.56 93 LYS A CA 1
ATOM 754 C C . LYS A 1 93 ? -2.291 -3.729 10.978 1.00 96.56 93 LYS A C 1
ATOM 756 O O . LYS A 1 93 ? -1.521 -4.496 11.546 1.00 96.56 93 LYS A O 1
ATOM 761 N N . VAL A 1 94 ? -2.663 -3.881 9.714 1.00 97.12 94 VAL A N 1
ATOM 762 C CA . VAL A 1 94 ? -2.089 -4.871 8.804 1.00 97.12 94 VAL A CA 1
ATOM 763 C C . VAL A 1 94 ? -1.261 -4.158 7.752 1.00 97.12 94 VAL A C 1
ATOM 765 O O . VAL A 1 94 ? -1.686 -3.162 7.168 1.00 97.12 94 VAL A O 1
ATOM 768 N N . SER A 1 95 ? -0.054 -4.662 7.517 1.00 97.00 95 SER A N 1
ATOM 769 C CA . SER A 1 95 ? 0.812 -4.191 6.443 1.00 97.00 95 SER A CA 1
ATOM 770 C C . SER A 1 95 ? 0.764 -5.144 5.260 1.00 97.00 95 SER A C 1
ATOM 772 O O . SER A 1 95 ? 0.903 -6.351 5.445 1.00 97.00 95 SER A O 1
ATOM 774 N N . ALA A 1 96 ? 0.650 -4.597 4.056 1.00 96.94 96 ALA A N 1
ATOM 775 C CA . ALA A 1 96 ? 0.777 -5.348 2.815 1.00 96.94 96 ALA A CA 1
ATOM 776 C C . ALA A 1 96 ? 1.790 -4.677 1.882 1.00 96.94 96 ALA A C 1
ATOM 778 O O . ALA A 1 96 ? 1.964 -3.456 1.893 1.00 96.94 96 ALA A O 1
ATOM 779 N N . GLU A 1 97 ? 2.467 -5.488 1.076 1.00 96.38 97 GLU A N 1
ATOM 780 C CA . GLU A 1 97 ? 3.421 -5.022 0.072 1.00 96.38 97 GLU A CA 1
ATOM 781 C C . GLU A 1 97 ? 2.713 -4.934 -1.278 1.00 96.38 97 GLU A C 1
ATOM 783 O O . GLU A 1 97 ? 2.228 -5.936 -1.804 1.00 96.38 97 GLU A O 1
ATOM 788 N N . ILE A 1 98 ? 2.604 -3.718 -1.811 1.00 95.50 98 ILE A N 1
ATOM 789 C CA . ILE A 1 98 ? 1.784 -3.398 -2.976 1.00 95.50 98 ILE A CA 1
ATOM 790 C C . ILE A 1 98 ? 2.634 -2.681 -4.023 1.00 95.50 98 ILE A C 1
ATOM 792 O O . ILE A 1 98 ? 3.332 -1.706 -3.733 1.00 95.50 98 ILE A O 1
ATOM 796 N N . TYR A 1 99 ? 2.573 -3.169 -5.260 1.00 94.00 99 TYR A N 1
ATOM 797 C CA . TYR A 1 99 ? 3.257 -2.551 -6.391 1.00 94.00 99 TYR A CA 1
ATOM 798 C C . TYR A 1 99 ? 2.581 -1.242 -6.799 1.00 94.00 99 TYR A C 1
ATOM 800 O O . TYR A 1 99 ? 1.355 -1.140 -6.810 1.00 94.00 99 TYR A O 1
ATOM 808 N N . ALA A 1 100 ? 3.386 -0.268 -7.218 1.00 92.62 100 ALA A N 1
ATOM 809 C CA . ALA A 1 100 ? 2.956 1.069 -7.617 1.00 92.62 100 ALA A CA 1
ATOM 810 C C . ALA A 1 100 ? 1.736 1.112 -8.569 1.00 92.62 100 ALA A C 1
ATOM 812 O O . ALA A 1 100 ? 0.845 1.926 -8.328 1.00 92.62 100 ALA A O 1
ATOM 813 N N . PRO A 1 101 ? 1.598 0.223 -9.580 1.00 91.06 101 PRO A N 1
ATOM 814 C CA . PRO A 1 101 ? 0.441 0.224 -10.479 1.00 91.06 101 PRO A CA 1
ATOM 815 C C . PRO A 1 101 ? -0.897 -0.052 -9.800 1.00 91.06 101 PRO A C 1
ATOM 817 O O . PRO A 1 101 ? -1.931 0.312 -10.358 1.00 91.06 101 PRO A O 1
ATOM 820 N N . TRP A 1 102 ? -0.897 -0.691 -8.631 1.00 92.06 102 TRP A N 1
ATOM 821 C CA . TRP A 1 102 ? -2.097 -0.973 -7.843 1.00 92.06 102 TRP A CA 1
ATOM 822 C C . TRP A 1 102 ? -2.478 0.172 -6.905 1.00 92.06 102 TRP A C 1
ATOM 824 O O . TRP A 1 102 ? -3.535 0.123 -6.283 1.00 92.06 102 TRP A O 1
ATOM 834 N N . ILE A 1 103 ? -1.646 1.209 -6.817 1.00 93.56 103 ILE A N 1
ATOM 835 C CA . ILE A 1 103 ? -1.814 2.327 -5.898 1.00 93.56 103 ILE A CA 1
ATOM 836 C C . ILE A 1 103 ? -2.317 3.546 -6.672 1.00 93.56 103 ILE A C 1
ATOM 838 O O . ILE A 1 103 ? -1.875 3.846 -7.781 1.00 93.56 103 ILE A O 1
ATOM 842 N N . SER A 1 104 ? -3.269 4.256 -6.082 1.00 92.44 104 SER A N 1
ATOM 843 C CA . SER A 1 104 ? -3.775 5.539 -6.563 1.00 92.44 104 SER A CA 1
ATOM 844 C C . SER A 1 104 ? -3.740 6.559 -5.423 1.00 92.44 104 SER A C 1
ATOM 846 O O . SER A 1 104 ? -3.906 6.169 -4.264 1.00 92.44 104 SER A O 1
ATOM 848 N N . PRO A 1 105 ? -3.506 7.852 -5.701 1.00 89.94 105 PRO A N 1
ATOM 849 C CA . PRO A 1 105 ? -3.578 8.873 -4.662 1.00 89.94 105 PRO A CA 1
ATOM 850 C C . PRO A 1 105 ? -4.991 8.888 -4.066 1.00 89.94 105 PRO A C 1
ATOM 852 O O . PRO A 1 105 ? -5.973 8.999 -4.803 1.00 89.94 105 PRO A O 1
ATOM 855 N N . SER A 1 106 ? -5.117 8.770 -2.741 1.00 83.81 106 SER A N 1
ATOM 856 C CA . SER A 1 106 ? -6.411 9.003 -2.100 1.00 83.81 106 SER A CA 1
ATOM 857 C C . SER A 1 106 ? -6.573 10.507 -1.927 1.00 83.81 106 SER A C 1
ATOM 859 O O . SER A 1 106 ? -5.810 11.124 -1.184 1.00 83.81 106 SER A O 1
ATOM 861 N N . ASN A 1 107 ? -7.538 11.118 -2.612 1.00 67.19 107 ASN A N 1
ATOM 862 C CA . ASN A 1 107 ? -7.831 12.520 -2.360 1.00 67.19 107 ASN A CA 1
ATOM 863 C C . ASN A 1 107 ? -8.550 12.645 -1.008 1.00 67.19 107 ASN A C 1
ATOM 865 O O . ASN A 1 107 ? -9.741 12.352 -0.899 1.00 67.19 107 ASN A O 1
ATOM 869 N N . ILE A 1 108 ? -7.809 13.038 0.031 1.00 55.22 108 ILE A N 1
ATOM 870 C CA . ILE A 1 108 ? -8.328 13.189 1.398 1.00 55.22 108 ILE A CA 1
ATOM 871 C C . ILE A 1 108 ? -9.394 14.298 1.468 1.00 55.22 108 ILE A C 1
ATOM 873 O O . ILE A 1 108 ? -10.206 14.289 2.392 1.00 55.22 108 ILE A O 1
ATOM 877 N N . SER A 1 109 ? -9.470 15.210 0.483 1.00 52.25 109 SER A N 1
ATOM 878 C CA . SER A 1 109 ? -10.501 16.258 0.476 1.00 52.25 109 SER A CA 1
ATOM 879 C C . SER A 1 109 ? -11.926 15.689 0.483 1.00 52.25 109 SER A C 1
ATOM 881 O O . SER A 1 109 ? -12.790 16.278 1.116 1.00 52.25 1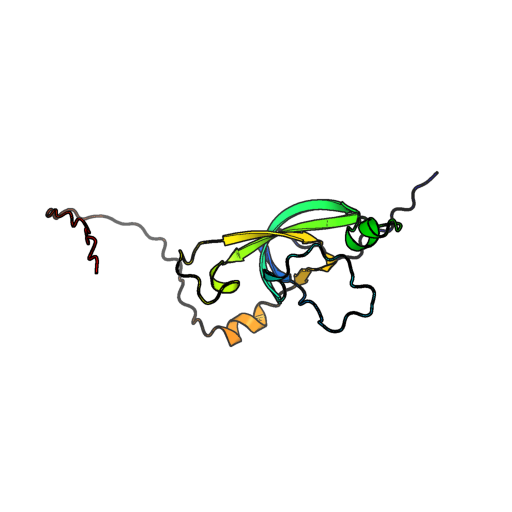09 SER A O 1
ATOM 883 N N . ASN A 1 110 ? -12.150 14.501 -0.093 1.00 45.62 110 ASN A N 1
ATOM 884 C CA . ASN A 1 110 ? -13.462 13.835 -0.099 1.00 45.62 110 ASN A CA 1
ATOM 885 C C . ASN A 1 110 ? -13.752 12.988 1.160 1.00 45.62 110 ASN A C 1
ATOM 887 O O . ASN A 1 110 ? -14.898 12.617 1.408 1.00 45.62 110 ASN A O 1
ATOM 891 N N . LEU A 1 111 ? -12.740 12.663 1.975 1.00 46.81 111 LEU A N 1
ATOM 892 C CA . LEU A 1 111 ? -12.924 11.864 3.198 1.00 46.81 111 LEU A CA 1
ATOM 893 C C . LEU A 1 111 ? -13.397 12.718 4.379 1.00 46.81 111 LEU A C 1
ATOM 895 O O . LEU A 1 111 ? -14.149 12.226 5.213 1.00 46.81 111 LEU A O 1
ATOM 899 N N . LYS A 1 112 ? -13.021 14.003 4.435 1.00 45.59 112 LYS A N 1
ATOM 900 C CA . LYS A 1 112 ? -13.513 14.918 5.480 1.00 45.59 112 LYS A CA 1
ATOM 901 C C . LYS A 1 112 ? -15.031 15.126 5.412 1.00 45.59 112 LYS A C 1
ATOM 903 O O . LYS A 1 112 ? -15.668 15.231 6.451 1.00 45.59 112 LYS A O 1
ATOM 908 N N . GLU A 1 113 ? -15.603 15.120 4.211 1.00 47.22 113 GLU A N 1
ATOM 909 C CA . GLU A 1 113 ? -17.048 15.274 3.994 1.00 47.22 113 GLU A CA 1
ATOM 910 C C . GLU A 1 113 ? -17.823 13.972 4.265 1.00 47.22 113 GLU A C 1
ATOM 912 O O . GLU A 1 113 ? -18.938 14.006 4.772 1.00 47.22 113 GLU A O 1
ATOM 917 N N . THR A 1 114 ? -17.206 12.810 4.008 1.00 40.78 114 THR A N 1
ATOM 918 C CA . THR A 1 114 ? -17.861 11.499 4.180 1.00 40.78 114 THR A CA 1
ATOM 919 C C . THR A 1 114 ? -17.824 10.988 5.627 1.00 40.78 114 THR A C 1
ATOM 921 O O . THR A 1 114 ? -18.733 10.274 6.039 1.00 40.78 114 THR A O 1
ATOM 924 N N . ILE A 1 115 ? -16.786 11.315 6.410 1.00 52.88 115 ILE A N 1
ATOM 925 C CA . ILE A 1 115 ? -16.588 10.714 7.745 1.00 52.88 115 ILE A CA 1
ATOM 926 C C . ILE A 1 115 ? -17.180 11.581 8.874 1.00 52.88 115 ILE A C 1
ATOM 928 O O . ILE A 1 115 ? -17.264 11.114 10.001 1.00 52.88 115 ILE A O 1
ATOM 932 N N . GLY A 1 116 ? -17.637 12.814 8.614 1.00 44.16 116 GLY A N 1
ATOM 933 C CA . GLY A 1 116 ? -18.391 13.606 9.603 1.00 44.16 116 GLY A CA 1
ATOM 934 C C . GLY A 1 116 ? -17.706 13.781 10.969 1.00 44.16 116 GLY A C 1
ATOM 935 O O . GLY A 1 116 ? -18.384 13.972 11.973 1.00 44.16 116 GLY A O 1
ATOM 936 N N . LEU A 1 117 ? -16.374 13.689 11.034 1.00 44.34 117 LEU A N 1
ATOM 937 C CA . LEU A 1 117 ? -15.620 13.886 12.269 1.00 44.34 117 LEU A CA 1
ATOM 938 C C . LEU A 1 117 ? -15.224 15.357 12.363 1.00 44.34 117 LEU A C 1
ATOM 940 O O . LEU A 1 117 ? -14.292 15.816 11.700 1.00 44.34 117 LEU A O 1
ATOM 944 N N . SER A 1 118 ? -15.988 16.086 13.174 1.00 42.44 118 SER A N 1
ATOM 945 C CA . SER A 1 118 ? -15.722 17.462 13.574 1.00 42.44 118 SER A CA 1
ATOM 946 C C . SER A 1 118 ? -14.341 17.596 14.216 1.00 42.44 118 SER A C 1
ATOM 948 O O . SER A 1 118 ? -13.893 16.748 14.988 1.00 42.44 118 SER A O 1
ATOM 950 N N . GLU A 1 119 ? -13.674 18.690 13.870 1.00 48.50 119 GLU A N 1
ATOM 951 C CA . GLU A 1 119 ? -12.356 19.102 14.337 1.00 48.50 119 GLU A CA 1
ATOM 952 C C . GLU A 1 119 ? -12.298 19.248 15.861 1.00 48.50 119 GLU A C 1
ATOM 954 O O . GLU A 1 119 ? -12.544 20.324 16.392 1.00 48.50 119 GLU A O 1
ATOM 959 N N . GLU A 1 120 ? -11.905 18.202 16.583 1.00 46.34 120 GLU A N 1
ATOM 960 C CA . GLU A 1 120 ? -11.551 18.359 17.997 1.00 46.34 120 GLU A CA 1
ATOM 961 C C . GLU A 1 120 ? -10.458 17.381 18.444 1.00 46.34 120 GLU A C 1
ATOM 963 O O . GLU A 1 120 ? -10.584 16.621 19.393 1.00 46.34 120 GLU A O 1
ATOM 968 N N . PHE A 1 121 ? -9.313 17.439 17.766 1.00 35.28 121 PHE A N 1
ATOM 969 C CA . PHE A 1 121 ? -8.037 17.049 18.371 1.00 35.28 121 PHE A CA 1
ATOM 970 C C . PHE A 1 121 ? -7.110 18.261 18.375 1.00 35.28 121 PHE A C 1
ATOM 972 O O . PHE A 1 121 ? -6.157 18.376 17.603 1.00 35.28 121 PHE A O 1
ATOM 979 N N . LYS A 1 122 ? -7.422 19.215 19.258 1.00 36.69 122 LYS A N 1
ATOM 980 C CA . LYS A 1 122 ? -6.451 20.229 19.663 1.00 36.69 122 LYS A CA 1
ATOM 981 C C . LYS A 1 122 ? -5.402 19.541 20.526 1.00 36.69 122 LYS A C 1
ATOM 983 O O . LYS A 1 122 ? -5.705 19.035 21.602 1.00 36.69 122 LYS A O 1
ATOM 988 N N . LEU A 1 123 ? -4.159 19.557 20.052 1.00 35.41 123 LEU A N 1
ATOM 989 C CA . LEU A 1 123 ? -2.998 19.342 20.901 1.00 35.41 123 LEU A CA 1
ATOM 990 C C . LEU A 1 123 ? -3.036 20.370 22.040 1.00 35.41 123 LEU A C 1
ATOM 992 O O . LEU A 1 123 ? -2.770 21.549 21.812 1.00 35.41 123 LEU A O 1
ATOM 996 N N . THR A 1 124 ? -3.314 19.938 23.265 1.00 35.69 124 THR A N 1
ATOM 997 C CA . THR A 1 124 ? -2.950 20.704 24.460 1.00 35.69 124 THR A CA 1
ATOM 998 C C . THR A 1 124 ? -1.737 20.051 25.093 1.00 35.69 124 THR A C 1
ATOM 1000 O O . THR A 1 124 ? -1.837 19.064 25.818 1.00 35.69 124 THR A O 1
ATOM 1003 N N . ASN A 1 125 ? -0.574 20.618 24.789 1.00 39.34 125 ASN A N 1
ATOM 1004 C CA . ASN A 1 125 ? 0.664 20.365 25.500 1.00 39.34 125 ASN A CA 1
ATOM 1005 C C . ASN A 1 125 ? 0.821 21.489 26.540 1.00 39.34 125 ASN A C 1
ATOM 1007 O O . ASN A 1 125 ? 1.151 22.608 26.158 1.00 39.34 125 ASN A O 1
ATOM 1011 N N . ALA A 1 126 ? 0.531 21.227 27.821 1.00 36.44 126 ALA A N 1
ATOM 1012 C CA . ALA A 1 126 ? 0.879 22.117 28.939 1.00 36.44 126 ALA A CA 1
ATOM 1013 C C . ALA A 1 126 ? 0.750 21.408 30.306 1.00 36.44 126 ALA A C 1
ATOM 1015 O O . ALA A 1 126 ? -0.297 21.393 30.940 1.00 36.44 126 ALA A O 1
ATOM 1016 N N . ASN A 1 127 ? 1.859 20.804 30.729 1.00 35.09 127 ASN A N 1
ATOM 1017 C CA . ASN A 1 127 ? 2.430 20.792 32.081 1.00 35.09 127 ASN A CA 1
ATOM 1018 C C . ASN A 1 127 ? 1.584 21.393 33.241 1.00 35.09 127 ASN A C 1
ATOM 1020 O O . ASN A 1 127 ? 1.410 22.608 33.298 1.00 35.09 127 ASN A O 1
ATOM 1024 N N . SER A 1 128 ? 1.190 20.588 34.240 1.00 37.28 128 SER A N 1
ATOM 1025 C CA . SER A 1 128 ? 1.532 20.805 35.666 1.00 37.28 128 SER A CA 1
ATOM 1026 C C . SER A 1 128 ? 0.777 19.883 36.647 1.00 37.28 128 SER A C 1
ATOM 1028 O O . SER A 1 128 ? -0.442 19.829 36.673 1.00 37.28 128 SER A O 1
ATOM 1030 N N . ARG A 1 129 ? 1.575 19.219 37.499 1.00 36.12 129 ARG A N 1
ATOM 1031 C CA . ARG A 1 129 ? 1.391 18.961 38.945 1.00 36.12 129 ARG A CA 1
ATOM 1032 C C . ARG A 1 129 ? 0.087 18.309 39.457 1.00 36.12 129 ARG A C 1
ATOM 1034 O O . ARG A 1 129 ? -0.918 18.976 39.629 1.00 36.12 129 ARG A O 1
ATOM 1041 N N . GLY A 1 130 ? 0.263 17.087 39.976 1.00 30.00 130 GLY A N 1
ATOM 1042 C CA . GLY A 1 130 ? -0.165 16.705 41.331 1.00 30.00 130 GLY A CA 1
ATOM 1043 C C . GLY A 1 130 ? -1.582 16.150 41.498 1.00 30.00 130 GLY A C 1
ATOM 1044 O O . GLY A 1 130 ? -2.554 16.860 41.295 1.00 30.00 130 GLY A O 1
ATOM 1045 N N . CYS A 1 131 ? -1.691 14.900 41.958 1.00 31.16 131 CYS A N 1
ATOM 1046 C CA . CYS A 1 131 ? -2.182 14.558 43.303 1.00 31.16 131 CYS A CA 1
ATOM 1047 C C . CYS A 1 131 ? -2.356 13.037 43.450 1.00 31.16 131 CYS A C 1
ATOM 1049 O O . CYS A 1 131 ? -2.739 12.333 42.522 1.00 31.16 131 CYS A O 1
ATOM 1051 N N . GLN A 1 132 ? -1.983 12.549 44.630 1.00 41.50 132 GLN A N 1
ATOM 1052 C CA . GLN A 1 132 ? -1.955 11.149 45.041 1.00 41.50 132 GLN A CA 1
ATOM 1053 C C . GLN A 1 132 ? -3.338 10.605 45.443 1.00 41.50 132 GLN A C 1
ATOM 1055 O O . GLN A 1 132 ? -4.231 11.362 45.813 1.00 41.50 132 GLN A O 1
ATOM 1060 N N . SER A 1 133 ? -3.367 9.269 45.552 1.00 40.22 133 SER A N 1
ATOM 1061 C CA . SER A 1 133 ? -4.229 8.405 46.381 1.00 40.22 133 SER A CA 1
ATOM 1062 C C . SER A 1 133 ? -5.620 8.054 45.837 1.00 40.22 133 SER A C 1
ATOM 1064 O O . SER A 1 133 ? -6.447 8.926 45.620 1.00 40.22 133 SER A O 1
ATOM 1066 N N . HIS A 1 134 ? -5.910 6.757 45.669 1.00 36.31 134 HIS A N 1
ATOM 1067 C CA . HIS A 1 134 ? -6.521 5.936 46.721 1.00 36.31 134 HIS A CA 1
ATOM 1068 C C . HIS A 1 134 ? -6.445 4.434 46.362 1.00 36.31 134 HIS A C 1
ATOM 1070 O O . HIS A 1 134 ? -6.350 4.065 45.196 1.00 36.31 134 HIS A O 1
ATOM 1076 N N . LEU A 1 135 ? -6.397 3.606 47.402 1.00 39.16 135 LEU A N 1
ATOM 1077 C CA . LEU A 1 135 ? -6.193 2.154 47.442 1.00 39.16 135 LEU A CA 1
ATOM 1078 C C . LEU A 1 135 ? -7.541 1.395 47.365 1.00 39.16 135 LEU A C 1
ATOM 1080 O O . LEU A 1 135 ? -8.574 2.002 47.649 1.00 39.16 135 LEU A O 1
ATOM 1084 N N . LEU A 1 136 ? -7.450 0.067 47.150 1.00 35.34 136 LEU A N 1
ATOM 1085 C CA . LEU A 1 136 ? -8.463 -1.008 47.327 1.00 35.34 136 LEU A CA 1
ATOM 1086 C C . LEU A 1 136 ? -9.389 -1.258 46.108 1.00 35.34 136 LEU A C 1
ATOM 1088 O O . LEU A 1 136 ? -9.848 -0.311 45.488 1.00 35.34 136 LEU A O 1
ATOM 1092 N N . ASP A 1 137 ? -9.713 -2.477 45.661 1.00 34.56 137 ASP A N 1
ATOM 1093 C CA . ASP A 1 137 ? -9.531 -3.827 46.204 1.00 34.56 137 ASP A CA 1
ATOM 1094 C C . ASP A 1 137 ? -9.526 -4.886 45.082 1.00 34.56 137 ASP A C 1
ATOM 1096 O O . ASP A 1 137 ? -9.992 -4.671 43.961 1.00 34.56 137 ASP A O 1
ATOM 1100 N N . SER A 1 138 ? -8.970 -6.035 45.446 1.00 42.28 138 SER A N 1
ATOM 1101 C CA . SER A 1 138 ? -9.011 -7.350 44.809 1.00 42.28 138 SER A CA 1
ATOM 1102 C C . SER A 1 138 ? -10.426 -7.788 44.403 1.00 42.28 138 SER A C 1
ATOM 1104 O O . SER A 1 138 ? -11.372 -7.530 45.133 1.00 42.28 138 SER A O 1
ATOM 1106 N N . ASP A 1 139 ? -10.566 -8.516 43.289 1.00 40.38 139 ASP A N 1
ATOM 1107 C CA . ASP A 1 139 ? -11.034 -9.909 43.354 1.00 40.38 139 ASP A CA 1
ATOM 1108 C C . ASP A 1 139 ? -11.029 -10.602 41.984 1.00 40.38 139 ASP A C 1
ATOM 1110 O O . ASP A 1 139 ? -11.552 -10.139 40.970 1.00 40.38 139 ASP A O 1
ATOM 1114 N N . SER A 1 140 ? -10.389 -11.766 41.992 1.00 49.12 140 SER A N 1
ATOM 1115 C CA . SER A 1 140 ? -10.385 -12.798 40.966 1.00 49.12 140 SER A CA 1
ATOM 1116 C C . SER A 1 140 ? -11.786 -13.351 40.715 1.00 49.12 140 SER A C 1
ATOM 1118 O O . SER A 1 140 ? -12.453 -13.745 41.671 1.00 49.12 140 SER A O 1
ATOM 1120 N N . ASN A 1 141 ? -12.182 -13.530 39.451 1.00 45.50 141 ASN A N 1
ATOM 1121 C CA . ASN A 1 141 ? -13.299 -14.416 39.127 1.00 45.50 141 ASN A CA 1
ATOM 1122 C C . ASN A 1 141 ? -12.896 -15.463 38.079 1.00 45.50 141 ASN A C 1
ATOM 1124 O O . ASN A 1 141 ? -12.577 -15.154 36.932 1.00 45.50 141 ASN A O 1
ATOM 1128 N N . VAL A 1 142 ? -12.876 -16.714 38.536 1.00 42.00 142 VAL A N 1
ATOM 1129 C CA . VAL A 1 142 ? -12.574 -17.944 37.802 1.00 42.00 142 VAL A CA 1
ATOM 1130 C C . VAL A 1 142 ? -13.853 -18.402 37.101 1.00 42.00 142 VAL A C 1
ATOM 1132 O O . VAL A 1 142 ? -14.873 -18.601 37.753 1.00 42.00 142 VAL A O 1
ATOM 1135 N N . HIS A 1 143 ? -13.819 -18.595 35.781 1.00 38.34 143 HIS A N 1
ATOM 1136 C CA . HIS A 1 143 ? -14.937 -19.178 35.034 1.00 38.34 143 HIS A CA 1
ATOM 1137 C C . HIS A 1 143 ? -14.724 -20.682 34.842 1.00 38.34 143 HIS A C 1
ATOM 1139 O O . HIS A 1 143 ? -13.786 -21.109 34.172 1.00 38.34 143 HIS A O 1
ATOM 1145 N N . SER A 1 144 ? -15.618 -21.483 35.424 1.00 47.72 144 SER A N 1
ATOM 1146 C CA . SER A 1 144 ? -15.721 -22.925 35.198 1.00 47.72 144 SER A CA 1
ATOM 1147 C C . SER A 1 144 ? -17.178 -23.274 34.895 1.00 47.72 144 SER A C 1
ATOM 1149 O O . SER A 1 144 ? -18.066 -22.913 35.660 1.00 47.72 144 SER A O 1
ATOM 1151 N N . HIS A 1 145 ? -17.430 -23.971 33.784 1.00 47.44 145 HIS A N 1
ATOM 1152 C CA . HIS A 1 145 ? -18.716 -24.613 33.514 1.00 47.44 145 HIS A CA 1
ATOM 1153 C C . HIS A 1 145 ? -18.482 -26.015 32.953 1.00 47.44 145 HIS A C 1
ATOM 1155 O O . HIS A 1 145 ? -17.779 -26.205 31.961 1.00 47.44 145 HIS A O 1
ATOM 1161 N N . GLY A 1 146 ? -19.018 -26.990 33.686 1.00 44.38 146 GLY A N 1
ATOM 1162 C CA . GLY A 1 146 ? -18.833 -28.416 33.486 1.00 44.38 146 GLY A CA 1
ATOM 1163 C C . GLY A 1 146 ? -19.758 -29.044 32.445 1.00 44.38 146 GLY A C 1
ATOM 1164 O O . GLY A 1 146 ? -20.758 -28.476 32.013 1.00 44.38 146 GLY A O 1
ATOM 1165 N N . HIS A 1 147 ? -19.372 -30.266 32.090 1.00 43.47 147 HIS A N 1
ATOM 1166 C CA . HIS A 1 147 ? -20.092 -31.234 31.274 1.00 43.47 147 HIS A CA 1
ATOM 1167 C C . HIS A 1 147 ? -21.455 -31.626 31.864 1.00 43.47 147 HIS A C 1
ATOM 1169 O O . HIS A 1 147 ? -21.532 -32.034 33.021 1.00 43.47 147 HIS A O 1
ATOM 1175 N N . GLY A 1 148 ? -22.485 -31.646 31.018 1.00 47.44 148 GLY A N 1
ATOM 1176 C CA . GLY A 1 148 ? -23.687 -32.461 31.193 1.00 47.44 148 GLY A CA 1
ATOM 1177 C C . GLY A 1 148 ? -23.775 -33.463 30.044 1.00 47.44 148 GLY A C 1
ATOM 1178 O O . GLY A 1 148 ? -23.738 -33.063 28.882 1.00 47.44 148 GLY A O 1
ATOM 1179 N N . LYS A 1 149 ? -23.805 -34.755 30.377 1.00 46.62 149 LYS A N 1
ATOM 1180 C CA . LYS A 1 149 ? -24.113 -35.856 29.463 1.00 46.62 149 LYS A CA 1
ATOM 1181 C C . LYS A 1 149 ? -25.602 -36.174 29.559 1.00 46.62 149 LYS A C 1
ATOM 1183 O O . LYS A 1 149 ? -26.101 -36.255 30.677 1.00 46.62 149 LYS A O 1
ATOM 1188 N N . GLU A 1 150 ? -26.216 -36.464 28.422 1.00 51.41 150 GLU A N 1
ATOM 1189 C CA . GLU A 1 150 ? -27.291 -37.451 28.266 1.00 51.41 150 GLU A CA 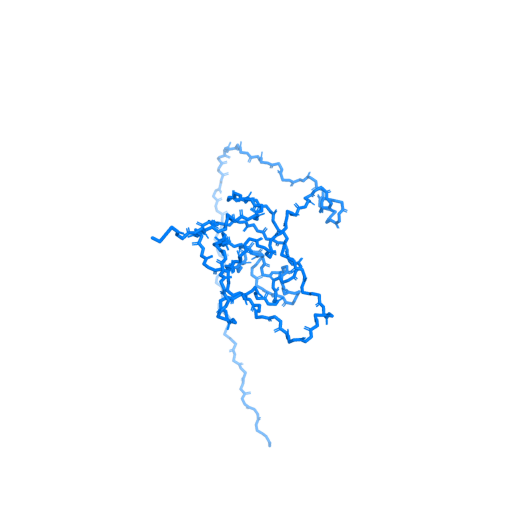1
ATOM 1190 C C . GLU A 1 150 ? -27.133 -38.120 26.898 1.00 51.41 150 GLU A C 1
A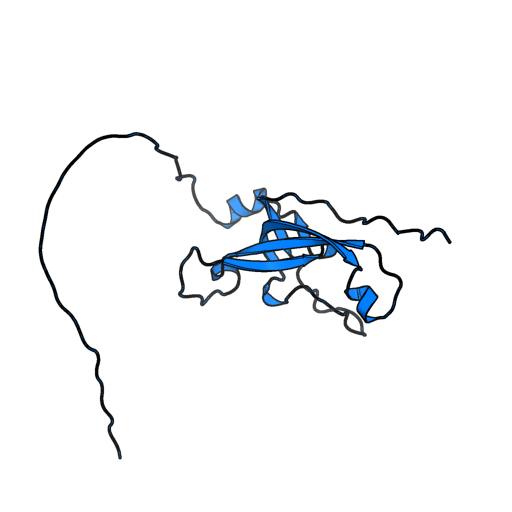TOM 1192 O O . GLU A 1 150 ? -26.782 -37.400 25.932 1.00 51.41 150 GLU A O 1
#

Organism: NCBI:txid1561963

Sequence (150 aa):
MTCFLIPSTSQAFKVGDMVKIKSEIHHLPWPKPHIRAPGYVHGAIGEISGILGEFPFPELLAYRRKTRPEKLYRVKFLQKHLWPDYNGSDLDKVSAEIYAPWISPSNISNLKETIGLSEEFKLTNANSRGCQSHLLDSDSNVHSHGHGKE

InterPro domains:
  IPR008990 Electron transport accessory-like domain superfamily [SSF50090] (10-105)
  IPR024690 Nitrile hydratase beta subunit domain [PF02211] (9-104)

pLDDT: mean 73.6, std 23.37, range [30.0, 97.75]

Radius of gyration: 24.06 Å; chains: 1; bounding box: 51×60×73 Å